Protein AF-A0A285NEC7-F1 (afdb_monomer)

pLDDT: mean 84.4, std 16.96, range [39.94, 96.69]

Structure (mmCIF, N/CA/C/O backbone):
data_AF-A0A285NEC7-F1
#
_entry.id   AF-A0A285NEC7-F1
#
loop_
_atom_site.group_PDB
_atom_site.id
_atom_site.type_symbol
_atom_site.label_atom_id
_atom_site.label_alt_id
_atom_site.label_comp_id
_atom_site.label_asym_id
_atom_site.label_entity_id
_atom_site.label_seq_id
_atom_site.pdbx_PDB_ins_code
_atom_site.Cartn_x
_atom_site.Cartn_y
_atom_site.Cartn_z
_atom_site.occ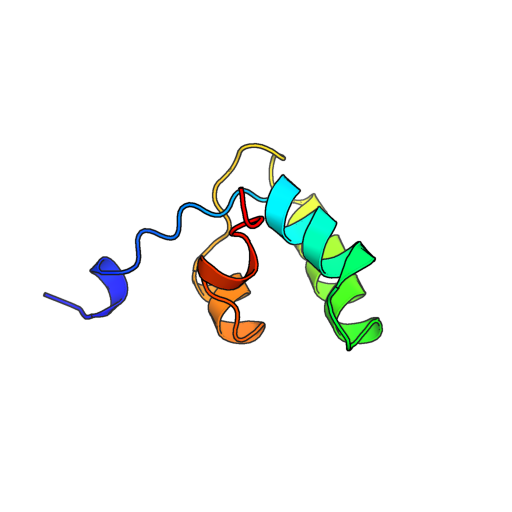upancy
_atom_site.B_iso_or_equiv
_atom_site.auth_seq_id
_atom_site.auth_comp_id
_atom_site.auth_asym_id
_atom_site.auth_atom_id
_atom_site.pdbx_PDB_model_num
ATOM 1 N N . MET A 1 1 ? 3.888 -14.806 -22.827 1.00 42.84 1 MET A N 1
ATOM 2 C CA . MET A 1 1 ? 4.116 -13.580 -22.033 1.00 42.84 1 MET A CA 1
ATOM 3 C C . MET A 1 1 ? 3.091 -13.602 -20.915 1.00 42.84 1 MET A C 1
ATOM 5 O O . MET A 1 1 ? 1.912 -13.556 -21.233 1.00 42.84 1 MET A O 1
ATOM 9 N N . SER A 1 2 ? 3.516 -13.828 -19.669 1.00 42.75 2 SER A N 1
ATOM 10 C CA . SER A 1 2 ? 2.600 -13.919 -18.523 1.00 42.75 2 SER A CA 1
ATOM 11 C C . SER A 1 2 ? 1.869 -12.587 -18.333 1.00 42.75 2 SER A C 1
ATOM 13 O O . SER A 1 2 ? 2.503 -11.535 -18.426 1.00 42.75 2 SER A O 1
ATOM 15 N N . GLU A 1 3 ? 0.561 -12.623 -18.077 1.00 49.28 3 GLU A N 1
ATOM 16 C CA . GLU A 1 3 ? -0.267 -11.437 -17.799 1.00 49.28 3 GLU A CA 1
ATOM 17 C C . GLU A 1 3 ? 0.268 -10.597 -16.624 1.00 49.28 3 GLU A C 1
ATOM 19 O O . GLU A 1 3 ? 0.035 -9.390 -16.589 1.00 49.28 3 GLU A O 1
ATOM 24 N N . LEU A 1 4 ? 1.084 -11.201 -15.748 1.00 45.72 4 LEU A N 1
ATOM 25 C CA . LEU A 1 4 ? 1.795 -10.547 -14.643 1.00 45.72 4 LEU A CA 1
ATOM 26 C C . LEU A 1 4 ? 2.710 -9.389 -15.078 1.00 45.72 4 LEU A C 1
ATOM 28 O O . LEU A 1 4 ? 2.861 -8.429 -14.339 1.00 45.72 4 LEU A O 1
ATOM 32 N N . ALA A 1 5 ? 3.293 -9.423 -16.281 1.00 46.34 5 ALA A N 1
ATOM 33 C CA . ALA A 1 5 ? 4.237 -8.385 -16.715 1.00 46.34 5 ALA A CA 1
ATOM 34 C C . ALA A 1 5 ? 3.565 -7.097 -17.240 1.00 46.34 5 ALA A C 1
ATOM 36 O O . ALA A 1 5 ? 4.261 -6.146 -17.590 1.00 46.34 5 ALA A O 1
ATOM 37 N N . ARG A 1 6 ? 2.227 -7.058 -17.369 1.00 47.59 6 ARG A N 1
ATOM 38 C CA . ARG A 1 6 ? 1.518 -5.890 -17.934 1.00 47.59 6 ARG A CA 1
ATOM 39 C C . ARG A 1 6 ? 1.224 -4.783 -16.932 1.00 47.59 6 ARG A C 1
ATOM 41 O O . ARG A 1 6 ? 0.921 -3.677 -17.366 1.00 47.59 6 ARG A O 1
ATOM 48 N N . LYS A 1 7 ? 1.314 -5.049 -15.632 1.00 53.97 7 LYS A N 1
ATOM 49 C CA . LYS A 1 7 ? 1.103 -4.037 -14.599 1.00 53.97 7 LYS A CA 1
ATOM 50 C C . LYS A 1 7 ? 2.438 -3.752 -13.925 1.00 53.97 7 LYS A C 1
ATOM 52 O O . LYS A 1 7 ? 2.665 -4.208 -12.820 1.00 53.97 7 LYS A O 1
ATOM 57 N N . ASN A 1 8 ? 3.329 -3.016 -14.587 1.00 55.00 8 ASN A N 1
ATOM 58 C CA . ASN A 1 8 ? 4.418 -2.360 -13.860 1.00 55.00 8 ASN A CA 1
ATOM 59 C C . ASN A 1 8 ? 3.781 -1.266 -13.000 1.00 55.00 8 ASN A C 1
ATOM 61 O O . ASN 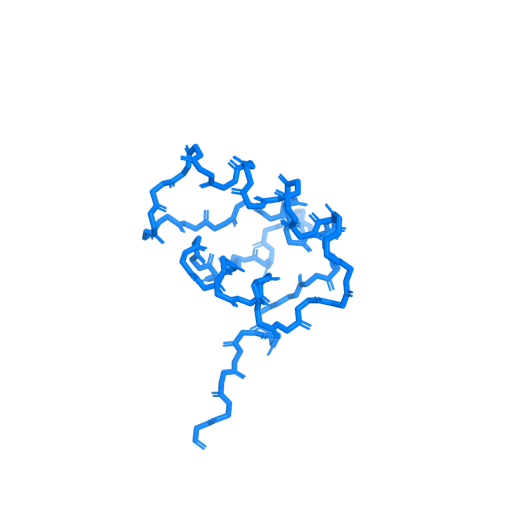A 1 8 ? 3.728 -0.118 -13.433 1.00 55.00 8 ASN A O 1
ATOM 65 N N . LYS A 1 9 ? 3.224 -1.642 -11.842 1.00 67.44 9 LYS A N 1
ATOM 66 C CA . LYS A 1 9 ? 2.509 -0.715 -10.970 1.00 67.44 9 LYS A CA 1
ATOM 67 C C . LYS A 1 9 ? 3.493 0.356 -10.510 1.00 67.44 9 LYS A C 1
ATOM 69 O O . LYS A 1 9 ? 4.512 0.051 -9.898 1.00 67.44 9 LYS A O 1
ATOM 74 N N . THR A 1 10 ? 3.206 1.620 -10.805 1.00 83.12 10 THR A N 1
ATOM 75 C CA . THR A 1 10 ? 4.097 2.746 -10.468 1.00 83.12 10 THR A CA 1
ATOM 76 C C . THR A 1 10 ? 3.881 3.293 -9.055 1.00 83.12 10 THR A C 1
ATOM 78 O O . THR A 1 10 ? 4.367 4.377 -8.733 1.00 83.12 10 THR A O 1
ATOM 81 N N . VAL A 1 11 ? 3.108 2.594 -8.221 1.00 90.62 11 VAL A N 1
ATOM 82 C CA . VAL A 1 11 ? 2.722 3.063 -6.886 1.00 90.62 11 VAL A CA 1
ATOM 83 C C . VAL A 1 11 ? 3.890 2.891 -5.926 1.00 90.62 11 VAL A C 1
ATOM 85 O O . VAL A 1 11 ? 4.357 1.777 -5.687 1.00 90.62 11 VAL A O 1
ATOM 88 N N . LYS A 1 12 ? 4.332 3.999 -5.339 1.00 93.94 12 LYS A N 1
ATOM 89 C CA . LYS A 1 12 ? 5.358 4.006 -4.296 1.00 93.94 12 LYS A CA 1
ATOM 90 C C . LYS A 1 12 ? 4.783 3.701 -2.917 1.00 93.94 12 LYS A C 1
ATOM 92 O O . LYS A 1 12 ? 3.625 4.023 -2.628 1.00 93.94 12 LYS A O 1
ATOM 97 N N . VAL A 1 13 ? 5.613 3.160 -2.030 1.00 94.81 13 VAL A N 1
ATOM 98 C CA . VAL A 1 13 ? 5.258 2.826 -0.638 1.00 94.81 13 VAL A CA 1
ATO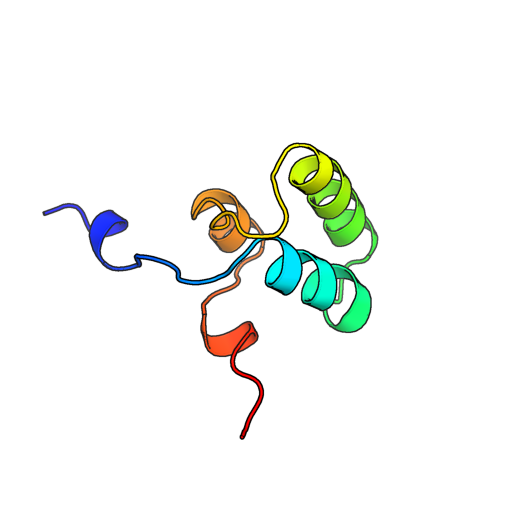M 99 C C . VAL A 1 13 ? 4.623 4.015 0.081 1.00 94.81 13 VAL A C 1
ATOM 101 O O . VAL A 1 13 ? 3.565 3.870 0.700 1.00 94.81 13 VAL A O 1
ATOM 104 N N . HIS A 1 14 ? 5.184 5.217 -0.065 1.00 94.81 14 HIS A N 1
ATOM 105 C CA . HIS A 1 14 ? 4.622 6.417 0.557 1.00 94.81 14 HIS A CA 1
ATOM 106 C C . HIS A 1 14 ? 3.202 6.760 0.052 1.00 94.81 14 HIS A C 1
ATOM 108 O O . HIS A 1 14 ? 2.407 7.357 0.785 1.00 94.81 14 HIS A O 1
ATOM 114 N N . GLN A 1 15 ? 2.862 6.429 -1.203 1.00 93.81 15 GLN A N 1
ATOM 115 C CA . GLN A 1 15 ? 1.525 6.663 -1.770 1.00 93.81 15 GLN A CA 1
ATOM 116 C C . GLN A 1 15 ? 0.524 5.683 -1.164 1.00 93.81 15 GLN A C 1
ATOM 118 O O . GLN A 1 15 ? -0.536 6.109 -0.697 1.00 93.81 15 GLN A O 1
ATOM 123 N N . LEU A 1 16 ? 0.896 4.401 -1.083 1.00 94.94 16 LEU A N 1
ATOM 124 C CA . LEU A 1 16 ? 0.065 3.384 -0.449 1.00 94.94 16 LEU A CA 1
ATOM 125 C C . LEU A 1 16 ? -0.163 3.673 1.035 1.00 94.94 16 LEU A C 1
ATOM 127 O O . LEU A 1 16 ? -1.309 3.663 1.479 1.00 94.94 16 LEU A O 1
ATOM 131 N N . ARG A 1 17 ? 0.880 4.033 1.792 1.00 95.31 17 ARG A N 1
ATOM 132 C CA . ARG A 1 17 ? 0.740 4.429 3.205 1.00 95.31 17 ARG A CA 1
ATOM 133 C C . ARG A 1 17 ? -0.274 5.560 3.383 1.00 95.31 17 ARG A C 1
ATOM 135 O O . ARG A 1 17 ? -1.185 5.457 4.204 1.00 95.31 17 ARG A O 1
ATOM 142 N N . LYS A 1 18 ? -0.157 6.630 2.587 1.00 94.75 18 LYS A N 1
ATOM 143 C CA . LYS A 1 18 ? -1.089 7.769 2.636 1.00 94.75 18 LYS A CA 1
ATOM 144 C C . LYS A 1 18 ? -2.528 7.346 2.340 1.00 94.75 18 LYS A C 1
ATOM 146 O O . LYS A 1 18 ? -3.435 7.803 3.034 1.00 94.75 18 LYS A O 1
ATOM 151 N N . TYR A 1 19 ? -2.731 6.490 1.342 1.00 94.25 19 TYR A N 1
ATOM 152 C CA . TYR A 1 19 ? -4.053 5.984 0.984 1.00 94.25 19 TYR A CA 1
ATOM 153 C C . TYR A 1 19 ? -4.651 5.103 2.089 1.00 94.25 19 TYR A C 1
ATOM 155 O O . TYR A 1 19 ? -5.788 5.331 2.496 1.00 94.25 19 TYR A O 1
ATOM 163 N N . LEU A 1 20 ? -3.875 4.163 2.641 1.00 95.06 20 LEU A N 1
ATOM 164 C CA . LEU A 1 20 ? -4.315 3.281 3.729 1.00 95.06 20 LEU A CA 1
ATOM 165 C C . LEU A 1 20 ? -4.748 4.057 4.979 1.00 95.06 20 LEU A C 1
ATOM 167 O O . LEU A 1 20 ? -5.713 3.677 5.634 1.00 95.06 20 LEU A O 1
ATOM 171 N N . ILE A 1 21 ? -4.075 5.169 5.283 1.00 93.81 21 ILE A N 1
ATOM 172 C CA . ILE A 1 21 ? -4.408 6.024 6.431 1.00 93.81 21 ILE A CA 1
ATOM 173 C C . ILE A 1 21 ? -5.672 6.860 6.179 1.00 93.81 21 ILE A C 1
ATOM 175 O O . ILE A 1 21 ? -6.455 7.079 7.104 1.00 93.81 21 ILE A O 1
ATOM 179 N N . LYS A 1 22 ? -5.853 7.381 4.959 1.00 92.06 22 LYS A N 1
ATOM 180 C CA . LYS A 1 22 ? -6.878 8.400 4.672 1.00 92.06 22 LYS A CA 1
ATOM 181 C C . LYS A 1 22 ? -8.157 7.851 4.048 1.00 92.06 22 LYS A C 1
ATOM 183 O O . LYS A 1 22 ? -9.234 8.329 4.389 1.00 92.06 22 LYS A O 1
ATOM 188 N N . ASN A 1 23 ? -8.029 6.890 3.139 1.00 90.56 23 ASN A N 1
ATOM 189 C CA . ASN A 1 23 ? -9.086 6.518 2.199 1.00 90.56 23 ASN A CA 1
ATOM 190 C C . ASN A 1 23 ? -9.525 5.056 2.334 1.00 90.56 23 ASN A C 1
ATOM 192 O O . ASN A 1 23 ? -10.639 4.724 1.934 1.00 90.56 23 ASN A O 1
ATOM 196 N N . TYR A 1 24 ? -8.688 4.175 2.895 1.00 93.00 24 TYR A N 1
ATOM 197 C CA . TYR A 1 24 ? -9.024 2.756 2.948 1.00 93.00 24 TYR A CA 1
ATOM 198 C C . TYR A 1 24 ? -10.113 2.457 3.996 1.00 93.00 24 TYR A C 1
ATO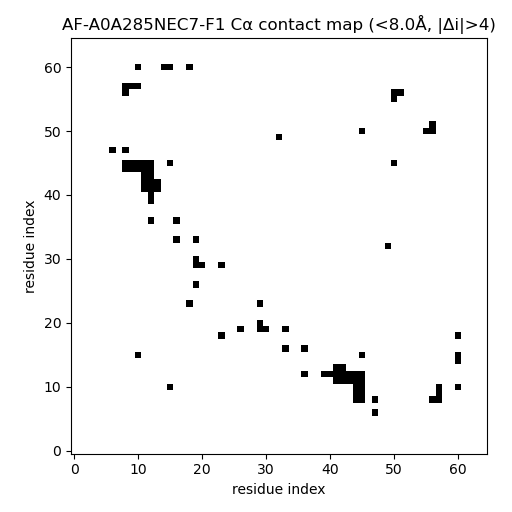M 200 O O . TYR A 1 24 ? -9.958 2.803 5.172 1.00 93.00 24 TYR A O 1
ATOM 208 N N . PRO A 1 25 ? -11.220 1.792 3.611 1.00 91.94 25 PRO A N 1
ATOM 209 C CA . PRO A 1 25 ? -12.400 1.669 4.466 1.00 91.94 25 PRO A CA 1
ATOM 210 C C . PRO A 1 25 ? -12.189 0.732 5.662 1.00 91.94 25 PRO A C 1
ATOM 212 O O . PRO A 1 25 ? -12.794 0.925 6.718 1.00 91.94 25 PRO A O 1
ATOM 215 N N . ASN A 1 26 ? -11.334 -0.286 5.525 1.00 95.12 26 ASN A N 1
ATOM 216 C CA . ASN A 1 26 ? -11.108 -1.278 6.571 1.00 95.12 26 ASN A CA 1
ATOM 217 C C . ASN A 1 26 ? -9.833 -0.972 7.366 1.00 95.12 26 ASN A C 1
ATOM 219 O O . ASN A 1 26 ? -8.726 -1.319 6.957 1.00 95.12 26 ASN A O 1
ATOM 223 N N . ARG A 1 27 ? -10.002 -0.365 8.546 1.00 92.81 27 ARG A N 1
ATOM 224 C CA . ARG A 1 27 ? -8.885 0.056 9.406 1.00 92.81 27 ARG A CA 1
ATOM 225 C C . ARG A 1 27 ? -8.003 -1.091 9.897 1.00 92.81 27 ARG A C 1
ATOM 227 O O . ARG A 1 27 ? -6.794 -0.916 9.971 1.00 92.81 27 ARG A O 1
ATOM 234 N N . SER A 1 28 ? -8.579 -2.248 10.223 1.00 95.44 28 SER A N 1
ATOM 235 C CA . SER A 1 28 ? -7.801 -3.397 10.702 1.00 95.44 28 SER A CA 1
ATOM 236 C C . SER A 1 28 ? -6.892 -3.941 9.606 1.00 95.44 28 SER A C 1
ATOM 238 O O . SER A 1 28 ? -5.720 -4.203 9.847 1.00 95.44 28 SER A O 1
ATOM 240 N N . VAL A 1 29 ? -7.416 -4.048 8.384 1.00 94.75 29 VAL A N 1
ATOM 241 C CA . VAL A 1 29 ? -6.619 -4.455 7.223 1.00 94.75 29 VAL A CA 1
ATOM 242 C C . VAL A 1 29 ? -5.570 -3.391 6.894 1.00 94.75 29 VAL A C 1
ATOM 244 O O . VAL A 1 29 ? -4.410 -3.740 6.698 1.00 94.75 29 VAL A O 1
ATOM 247 N N . ALA A 1 30 ? -5.930 -2.102 6.914 1.00 95.25 30 ALA A N 1
ATOM 248 C CA . ALA A 1 30 ? -4.970 -1.016 6.709 1.00 95.25 30 ALA A CA 1
ATOM 249 C C . ALA A 1 30 ? -3.788 -1.103 7.681 1.00 95.25 30 ALA A C 1
ATOM 251 O O . ALA A 1 30 ? -2.648 -0.983 7.249 1.00 95.25 30 ALA A O 1
ATOM 252 N N . GLN A 1 31 ? -4.045 -1.351 8.967 1.00 96.69 31 GLN A N 1
ATOM 253 C CA . GLN A 1 31 ? -2.995 -1.446 9.977 1.00 96.69 31 GLN A CA 1
ATOM 254 C C . GLN A 1 31 ? -2.021 -2.600 9.703 1.00 96.69 31 GLN A C 1
ATOM 256 O O . GLN A 1 31 ? -0.815 -2.380 9.739 1.00 96.69 31 GLN A O 1
ATOM 261 N N . ILE A 1 32 ? -2.526 -3.784 9.339 1.00 96.25 32 ILE A N 1
ATOM 262 C CA . ILE A 1 32 ? -1.679 -4.935 8.978 1.00 96.25 32 ILE A CA 1
ATOM 263 C C . ILE A 1 32 ? -0.739 -4.565 7.825 1.00 96.25 32 ILE A C 1
ATOM 265 O O . ILE A 1 32 ? 0.458 -4.835 7.877 1.00 96.25 32 ILE A O 1
ATOM 269 N N . TYR A 1 33 ? -1.264 -3.921 6.781 1.00 95.62 33 TYR A N 1
ATOM 270 C CA . TYR A 1 33 ? -0.436 -3.537 5.641 1.00 95.62 33 TYR A CA 1
ATOM 271 C C . TYR A 1 33 ? 0.503 -2.374 5.949 1.00 95.62 33 TYR A C 1
ATOM 273 O O . TYR A 1 33 ? 1.601 -2.349 5.410 1.00 95.62 33 TYR A O 1
ATOM 281 N N . LEU A 1 34 ? 0.130 -1.443 6.828 1.00 96.31 34 LEU A N 1
ATOM 282 C CA . LEU A 1 34 ? 1.045 -0.398 7.286 1.00 96.31 34 LEU A CA 1
ATOM 283 C C . LEU A 1 34 ? 2.264 -1.000 7.992 1.00 96.31 34 LEU A C 1
ATOM 285 O O . LEU A 1 34 ? 3.376 -0.617 7.648 1.00 96.31 34 LEU A O 1
ATOM 289 N N . GLU A 1 35 ? 2.065 -1.984 8.875 1.00 96.56 35 GLU A N 1
ATOM 290 C CA . GLU A 1 35 ? 3.154 -2.719 9.539 1.00 96.56 35 GLU A CA 1
ATOM 291 C C . GLU A 1 35 ? 4.035 -3.472 8.530 1.00 96.56 35 GLU A C 1
ATOM 293 O O . GLU A 1 35 ? 5.261 -3.419 8.598 1.00 96.56 35 GLU A O 1
ATOM 298 N N . VAL A 1 36 ? 3.436 -4.127 7.529 1.00 94.69 36 VAL A N 1
ATOM 299 C CA . VAL A 1 36 ? 4.205 -4.769 6.447 1.00 94.69 36 VAL A CA 1
ATOM 300 C C . VAL A 1 36 ? 5.065 -3.740 5.710 1.00 94.69 36 VAL A C 1
ATOM 302 O O . VAL A 1 36 ? 6.251 -3.986 5.477 1.00 94.69 36 VAL A O 1
ATOM 305 N N . LEU A 1 37 ? 4.491 -2.577 5.388 1.00 95.06 37 LEU A N 1
ATOM 306 C CA . LEU A 1 37 ? 5.171 -1.497 4.678 1.00 95.06 37 LEU A CA 1
ATOM 307 C C . LEU A 1 37 ? 6.287 -0.833 5.498 1.00 95.06 37 LEU A C 1
ATOM 309 O O . LEU A 1 37 ? 7.080 -0.110 4.906 1.00 95.06 37 LEU A O 1
ATOM 313 N N . GLU A 1 38 ? 6.393 -1.040 6.816 1.00 94.62 38 GLU A N 1
ATOM 314 C CA . GLU A 1 38 ? 7.532 -0.559 7.629 1.00 94.62 38 GLU A CA 1
ATOM 315 C C . GLU A 1 38 ? 8.872 -1.161 7.198 1.00 94.62 38 GLU A C 1
ATOM 317 O O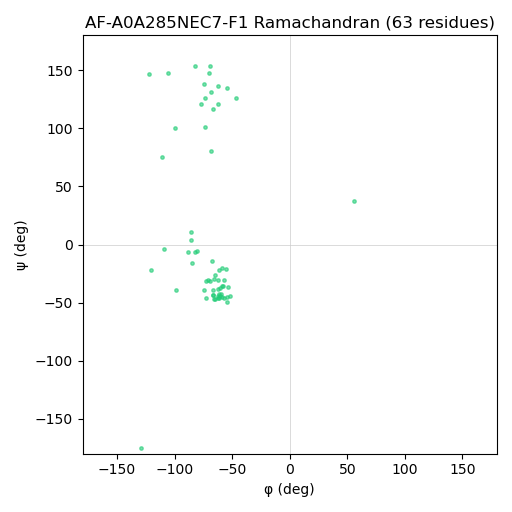 . GLU A 1 38 ? 9.914 -0.549 7.411 1.00 94.62 38 GLU A O 1
ATOM 322 N N . ASN A 1 39 ? 8.839 -2.313 6.527 1.00 94.19 39 ASN A N 1
ATOM 323 C CA . ASN A 1 39 ? 10.028 -3.009 6.038 1.00 94.19 39 ASN A CA 1
ATOM 324 C C . ASN A 1 39 ? 10.507 -2.523 4.660 1.00 94.19 39 ASN A C 1
ATOM 326 O O . ASN A 1 39 ? 11.435 -3.110 4.110 1.00 94.19 39 ASN A O 1
ATOM 330 N N . PHE A 1 40 ? 9.865 -1.500 4.092 1.00 93.88 40 PHE A N 1
ATOM 331 C CA . PHE A 1 40 ? 10.176 -0.964 2.769 1.00 93.88 40 PHE A CA 1
ATOM 332 C C . PHE A 1 40 ? 10.514 0.524 2.858 1.00 93.88 40 PHE A C 1
ATOM 334 O O . PHE A 1 40 ? 9.923 1.263 3.654 1.00 93.88 40 PHE A O 1
ATOM 341 N N . GLU A 1 41 ? 11.425 0.974 1.999 1.00 95.25 41 GLU A N 1
ATOM 342 C CA . GLU A 1 41 ? 11.755 2.392 1.872 1.00 95.25 41 GLU A CA 1
ATOM 343 C C . GLU A 1 41 ? 10.596 3.174 1.233 1.00 95.25 41 GLU A C 1
ATOM 345 O O . GLU A 1 41 ? 9.867 2.673 0.378 1.00 95.25 41 GLU A O 1
ATOM 350 N N . GLU A 1 42 ? 10.422 4.441 1.617 1.00 91.31 42 GLU A N 1
ATOM 351 C CA . GLU A 1 42 ? 9.287 5.271 1.173 1.00 91.31 42 GLU A CA 1
ATOM 352 C C . GLU A 1 42 ? 9.191 5.409 -0.360 1.00 91.31 42 GLU A C 1
ATOM 354 O O . GLU A 1 42 ? 8.087 5.461 -0.912 1.00 91.31 42 GLU A O 1
ATOM 359 N N . ASP A 1 43 ? 10.342 5.473 -1.033 1.00 93.12 43 ASP A N 1
ATOM 360 C CA . ASP A 1 43 ? 10.470 5.666 -2.480 1.00 93.12 43 ASP A CA 1
ATOM 361 C C . ASP A 1 43 ? 10.454 4.365 -3.297 1.00 93.12 43 ASP A C 1
ATOM 363 O O . ASP A 1 43 ? 10.421 4.430 -4.532 1.00 93.12 43 ASP A O 1
ATOM 367 N N . GLU A 1 44 ? 10.456 3.201 -2.639 1.00 93.50 44 GLU A N 1
ATOM 368 C CA . GLU A 1 44 ? 10.348 1.905 -3.308 1.00 93.50 44 GLU A CA 1
ATOM 369 C C . GLU A 1 44 ? 8.960 1.694 -3.916 1.00 93.50 44 GLU A C 1
ATOM 371 O O . GLU A 1 44 ? 7.951 2.243 -3.462 1.00 93.50 44 GLU A O 1
ATOM 376 N N . LEU A 1 45 ? 8.911 0.872 -4.966 1.00 92.31 45 LEU A N 1
ATOM 377 C CA . LEU A 1 45 ? 7.654 0.429 -5.556 1.00 92.31 45 LEU A CA 1
ATOM 378 C C . LEU A 1 45 ? 6.995 -0.606 -4.653 1.00 92.31 45 LEU A C 1
ATOM 380 O O . LEU A 1 45 ? 7.643 -1.522 -4.147 1.00 92.31 45 LEU A O 1
ATOM 384 N N . VAL A 1 46 ? 5.683 -0.484 -4.495 1.00 91.88 46 VAL A N 1
ATOM 385 C CA . VAL A 1 46 ? 4.901 -1.470 -3.761 1.00 91.88 46 VAL A CA 1
ATOM 386 C C . VAL A 1 46 ? 4.863 -2.779 -4.556 1.00 91.88 46 VAL A C 1
ATOM 388 O O . VAL A 1 46 ? 4.501 -2.758 -5.733 1.00 91.88 46 VAL A O 1
ATOM 391 N N . PRO A 1 47 ? 5.152 -3.930 -3.925 1.00 90.50 47 PRO A N 1
ATOM 392 C CA . PRO A 1 47 ? 4.967 -5.232 -4.552 1.00 90.50 47 PRO A CA 1
ATOM 393 C C . PRO A 1 47 ? 3.543 -5.432 -5.081 1.00 90.50 47 PRO A C 1
ATOM 395 O O . PRO A 1 47 ? 2.566 -5.210 -4.361 1.00 90.50 47 PRO A O 1
ATOM 398 N N . ASP A 1 48 ? 3.419 -5.949 -6.305 1.00 88.69 48 ASP A N 1
ATOM 399 C CA . ASP A 1 48 ? 2.121 -6.142 -6.964 1.00 88.69 48 ASP A CA 1
ATOM 400 C C . ASP A 1 48 ? 1.127 -6.939 -6.121 1.00 88.69 48 ASP A C 1
ATOM 402 O O . ASP A 1 48 ? -0.058 -6.599 -6.105 1.00 88.69 48 ASP A O 1
ATOM 406 N N . LEU A 1 49 ? 1.627 -7.937 -5.385 1.00 89.25 49 LEU A N 1
ATOM 407 C CA . LEU A 1 49 ? 0.853 -8.801 -4.498 1.00 89.25 49 LEU A CA 1
ATOM 408 C C . LEU A 1 49 ? 0.147 -8.022 -3.378 1.00 89.25 49 LEU A C 1
ATOM 410 O O . LEU A 1 49 ? -0.979 -8.354 -3.017 1.00 89.25 49 LEU A O 1
ATOM 414 N N . ILE A 1 50 ? 0.783 -6.980 -2.831 1.00 91.69 50 ILE A N 1
ATOM 415 C CA . ILE A 1 50 ? 0.164 -6.139 -1.796 1.00 91.69 50 ILE A CA 1
ATOM 416 C C . ILE A 1 50 ? -1.038 -5.403 -2.389 1.00 91.69 50 ILE A C 1
ATOM 418 O O . ILE A 1 50 ? -2.120 -5.415 -1.807 1.00 91.69 50 ILE A O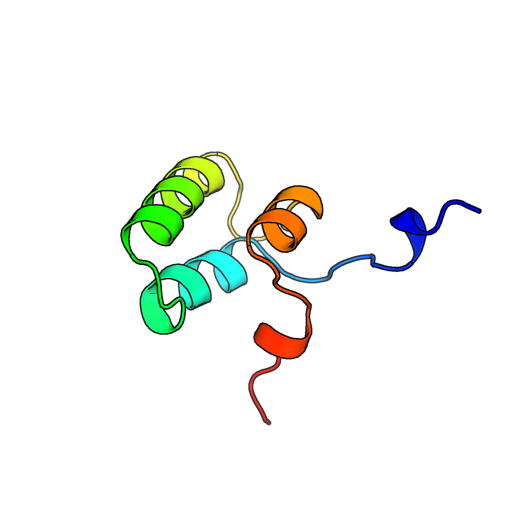 1
ATOM 422 N N . LEU A 1 51 ? -0.865 -4.810 -3.571 1.00 91.25 51 LEU A N 1
ATOM 423 C CA . LEU A 1 51 ? -1.938 -4.092 -4.258 1.00 91.25 51 LEU A CA 1
ATOM 424 C C . LEU A 1 51 ? -3.062 -5.042 -4.696 1.00 91.25 51 LEU A C 1
ATOM 426 O O . LEU A 1 51 ? -4.229 -4.716 -4.524 1.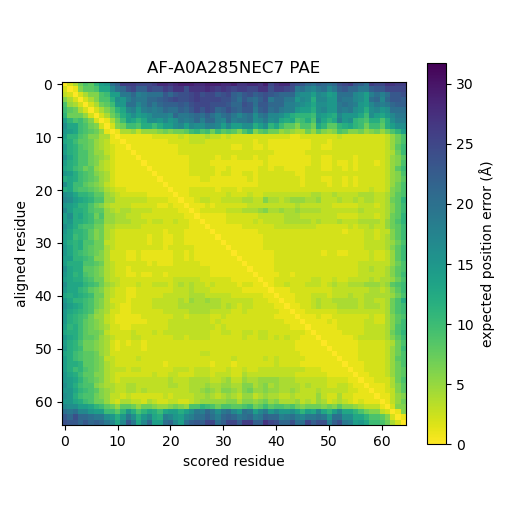00 91.25 51 LEU A O 1
ATOM 430 N N . GLU A 1 52 ? -2.733 -6.245 -5.174 1.00 90.62 52 GLU A N 1
ATOM 431 C CA . GLU A 1 52 ? -3.726 -7.276 -5.515 1.00 90.62 52 GLU A CA 1
ATOM 432 C C . GLU A 1 52 ? -4.553 -7.714 -4.311 1.00 90.62 52 GLU A C 1
ATOM 434 O O . GLU A 1 52 ? -5.777 -7.761 -4.402 1.00 90.62 52 GLU A O 1
ATOM 439 N N . ASN A 1 53 ? -3.915 -7.974 -3.168 1.00 91.75 53 ASN A N 1
ATOM 440 C CA . ASN A 1 53 ? -4.635 -8.370 -1.959 1.00 91.75 53 ASN A CA 1
ATOM 441 C C . ASN A 1 53 ? -5.528 -7.254 -1.408 1.00 91.75 53 ASN A C 1
ATOM 443 O O . ASN A 1 53 ? -6.549 -7.528 -0.777 1.00 91.75 53 ASN A O 1
ATOM 447 N N . LEU A 1 54 ? -5.137 -5.999 -1.626 1.00 91.62 54 LEU A N 1
ATOM 448 C CA . LEU A 1 54 ? -5.930 -4.832 -1.254 1.00 91.62 54 LEU A CA 1
ATOM 449 C C . LEU A 1 54 ? -7.006 -4.486 -2.293 1.00 91.62 54 LEU A C 1
ATOM 451 O O . LEU A 1 54 ? -7.830 -3.619 -2.009 1.00 91.62 54 LEU A O 1
ATOM 455 N N . LEU A 1 55 ? -7.020 -5.181 -3.441 1.00 90.94 55 LEU A N 1
ATOM 456 C CA . LEU A 1 55 ? -7.854 -4.898 -4.612 1.00 90.94 55 LEU A CA 1
ATOM 457 C C . LEU A 1 55 ? -7.672 -3.465 -5.132 1.00 90.94 55 LEU A C 1
ATOM 459 O O . LEU A 1 55 ? -8.637 -2.834 -5.550 1.00 90.94 55 LEU A O 1
ATOM 463 N N . LEU A 1 56 ? -6.433 -2.973 -5.084 1.00 89.88 56 LEU A N 1
ATOM 464 C CA . LEU A 1 56 ? -6.052 -1.639 -5.533 1.00 89.88 56 LEU A CA 1
ATOM 465 C C . LEU A 1 56 ? -5.302 -1.701 -6.861 1.00 89.88 56 LEU A C 1
ATOM 467 O O . LEU A 1 56 ? -4.517 -2.623 -7.130 1.00 89.88 56 LEU A O 1
ATOM 471 N N . ASP A 1 57 ? -5.488 -0.667 -7.665 1.00 87.44 57 ASP A N 1
ATOM 472 C CA . ASP A 1 57 ? -4.704 -0.414 -8.863 1.00 87.44 57 ASP A CA 1
ATOM 473 C C . ASP A 1 57 ? -4.167 1.022 -8.891 1.00 87.44 57 ASP A C 1
ATOM 475 O O . ASP A 1 57 ? -4.232 1.748 -7.907 1.00 87.44 57 ASP A O 1
ATOM 479 N N . GLU A 1 58 ? -3.519 1.412 -9.988 1.00 83.06 58 GLU A N 1
ATOM 480 C CA . GLU A 1 58 ? -2.926 2.746 -10.099 1.00 83.06 58 GLU A CA 1
ATOM 481 C C . GLU A 1 58 ? -3.964 3.873 -10.087 1.00 83.06 58 GLU A C 1
ATOM 483 O O . GLU A 1 58 ? -3.619 4.996 -9.717 1.00 83.06 58 GLU A O 1
ATOM 488 N N . GLU A 1 59 ? -5.203 3.610 -10.510 1.00 85.69 59 GLU A N 1
ATOM 489 C CA . GLU A 1 59 ? -6.248 4.629 -10.614 1.00 85.69 59 GLU A CA 1
ATOM 490 C C . GLU A 1 59 ?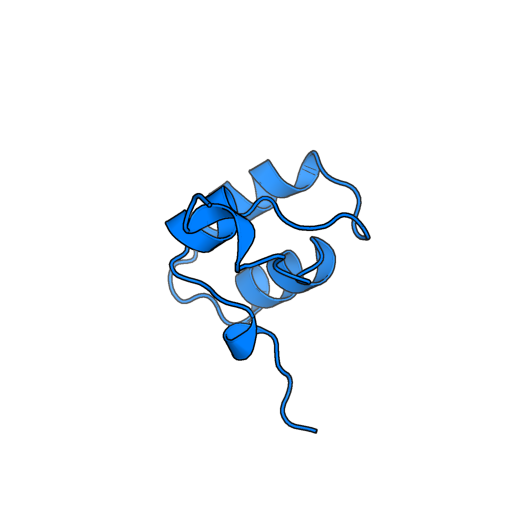 -6.686 5.110 -9.228 1.00 85.69 59 GLU A C 1
ATOM 492 O O . GLU A 1 59 ? -6.911 6.306 -9.056 1.00 85.69 59 GLU A O 1
ATOM 497 N N . ASP A 1 60 ? -6.639 4.242 -8.212 1.00 86.44 60 ASP A N 1
ATOM 498 C CA . ASP A 1 60 ? -6.868 4.596 -6.801 1.00 86.44 60 ASP A CA 1
ATOM 499 C C . ASP A 1 60 ? -5.892 5.661 -6.258 1.00 86.44 60 ASP A C 1
ATOM 501 O O . ASP A 1 60 ? -6.157 6.309 -5.239 1.00 86.44 60 ASP A O 1
ATOM 505 N N . PHE A 1 61 ? -4.744 5.842 -6.922 1.00 84.81 61 PHE A N 1
ATOM 506 C CA . PHE A 1 61 ? -3.685 6.779 -6.533 1.00 84.81 61 PHE A CA 1
ATOM 507 C C . PHE A 1 61 ? -3.566 7.985 -7.459 1.00 84.81 61 PHE A C 1
ATOM 509 O O . PHE A 1 61 ? -2.751 8.879 -7.194 1.00 84.81 61 PHE A O 1
ATOM 516 N N . ARG A 1 62 ? -4.353 8.035 -8.538 1.00 78.19 62 ARG A N 1
ATOM 517 C CA . ARG A 1 62 ? -4.430 9.214 -9.395 1.00 78.19 62 ARG A CA 1
ATOM 518 C C . ARG A 1 62 ? -5.229 10.266 -8.643 1.00 78.19 62 ARG A C 1
ATOM 520 O O . ARG A 1 62 ? -6.446 10.204 -8.540 1.00 78.19 62 ARG A O 1
ATOM 527 N N . VAL A 1 63 ? -4.512 11.221 -8.061 1.00 62.12 63 VAL A N 1
ATOM 528 C CA . VAL A 1 63 ? -5.125 12.460 -7.592 1.00 62.12 63 VAL A CA 1
ATOM 529 C C . VAL A 1 63 ? -5.593 13.176 -8.854 1.00 62.12 63 VAL A C 1
ATOM 531 O O . VAL A 1 63 ? -4.753 13.471 -9.708 1.00 62.12 63 VAL A O 1
ATOM 534 N N . ASP A 1 64 ? -6.902 13.381 -9.006 1.00 49.53 64 ASP A N 1
ATOM 535 C CA . ASP A 1 64 ? -7.436 14.258 -10.049 1.00 49.53 64 ASP A CA 1
ATOM 536 C C . ASP A 1 64 ? -6.633 15.570 -10.030 1.00 49.53 64 ASP A C 1
ATOM 538 O O . ASP A 1 64 ? -6.419 16.158 -8.963 1.00 49.53 64 ASP A O 1
ATOM 542 N N . GLY A 1 65 ? -6.098 15.946 -11.194 1.00 39.94 65 GLY A N 1
ATOM 543 C CA . GLY A 1 65 ? -5.323 17.175 -11.377 1.00 39.94 65 GLY A CA 1
ATOM 544 C C . GLY A 1 65 ? -6.125 18.438 -11.101 1.00 39.94 65 GLY A C 1
ATOM 545 O O . GLY A 1 65 ? -7.366 18.411 -11.261 1.00 39.94 65 GLY A O 1
#

Organism: NCBI:txid198703

Secondary structure (DSSP, 8-s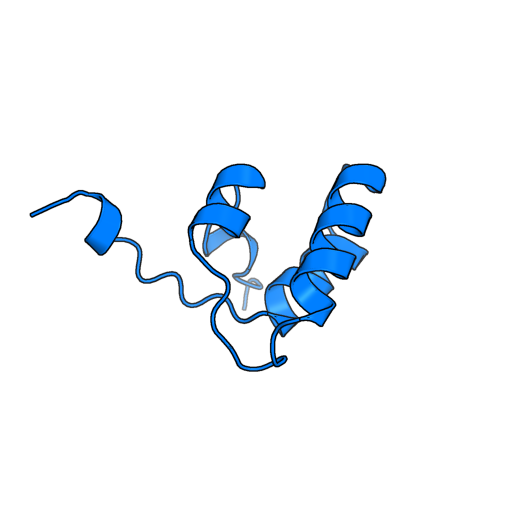tate):
--GGGG-----BHHHHHHHHHHT-S-HHHHHHHHHHHTTS-TTSBPPHHHHHHHT--SGGG----

Nearest PDB structures (foldseek):
  8ouo-assembly1_A  TM=6.097E-01  e=2.472E+00  Homo sapiens
  8ouo-assembly1_B  TM=6.223E-01  e=5.338E+00  Homo sapiens
  6nq0-assembly1_A  TM=6.635E-01  e=5.691E+00  Homo sapiens
  5jwc-assembly1_H  TM=4.359E-01  e=7.356E+00  Plasmodium falciparum 3D7

Foldseek 3Di:
DDPVVPCPAQDFLLLLLVCLVPPQPDVVLSVVVNVVSVVDDRGDDDPPVSCVVSVHGNVSSPDDD

Radius of gyration: 11.81 Å; Cα contacts (8 Å, |Δi|>4): 47; chains: 1; bounding box: 24×31×33 Å

Solvent-accessible surface area (backbone atoms only — not comparable to full-atom values): 4115 Å² total; per-residue (Å²): 130,68,77,76,73,75,62,80,62,83,49,27,35,51,56,52,51,54,40,41,75,76,69,48,88,52,61,72,61,32,50,57,52,49,62,59,50,69,80,49,59,55,83,40,67,48,59,66,67,60,34,56,78,68,72,51,62,72,70,84,69,58,72,81,130

Mean predicted aligned error: 6.02 Å

Sequence (65 aa):
MSELARKNKTVKVHQLRKYLIKNYPNRSVAQIYLEVLENFEEDELVPDLILENLLLDEEDFRVDG